Protein AF-A0AAJ2AA19-F1 (afdb_monomer)

Nearest PDB structures (foldseek):
  8g1h-assembly1_A-2  TM=4.923E-01  e=7.498E+00  synthetic construct

Radius of gyration: 13.19 Å; Cα contacts (8 Å, |Δi|>4): 107; chains: 1; bounding box: 22×28×40 Å

pLDDT: mean 79.6, std 15.53, range [48.47, 95.81]

Structure (mmCIF, N/CA/C/O backbone):
data_AF-A0AAJ2AA19-F1
#
_entry.id   AF-A0AAJ2AA19-F1
#
loop_
_atom_site.group_PDB
_atom_site.id
_atom_site.type_symbol
_atom_site.label_atom_id
_atom_site.label_alt_id
_atom_site.label_comp_id
_atom_site.label_asym_id
_atom_site.label_entity_id
_atom_site.label_seq_id
_atom_site.pdbx_PDB_ins_code
_atom_site.Cartn_x
_atom_site.Cartn_y
_atom_site.Cartn_z
_atom_site.occupancy
_atom_site.B_iso_or_equiv
_atom_site.auth_seq_id
_atom_site.auth_comp_id
_atom_site.auth_asym_id
_atom_site.auth_atom_id
_atom_site.pdbx_PDB_model_num
ATOM 1 N N . MET A 1 1 ? -5.279 -15.272 -6.034 1.00 56.53 1 MET A N 1
ATOM 2 C CA . MET A 1 1 ? -4.684 -14.068 -5.418 1.00 56.53 1 MET A CA 1
ATOM 3 C C . MET A 1 1 ? -3.608 -14.531 -4.452 1.00 56.53 1 MET A C 1
ATOM 5 O O . MET A 1 1 ? -3.871 -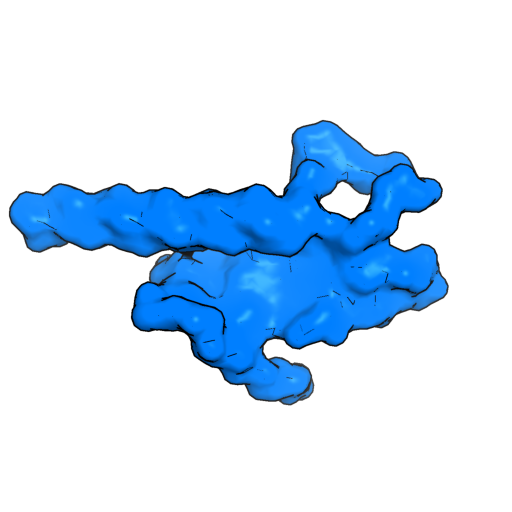15.482 -3.726 1.00 56.53 1 MET A O 1
ATOM 9 N N . GLN A 1 2 ? -2.400 -13.957 -4.491 1.00 61.97 2 GLN A N 1
ATOM 10 C CA . GLN A 1 2 ? -1.404 -14.234 -3.446 1.00 61.97 2 GLN A CA 1
ATOM 11 C C . GLN A 1 2 ? -1.971 -13.765 -2.092 1.00 61.97 2 GLN A C 1
ATOM 13 O O . GLN A 1 2 ? -2.623 -12.717 -2.072 1.00 61.97 2 GLN A O 1
ATOM 18 N N . PRO A 1 3 ? -1.796 -14.525 -0.997 1.00 77.50 3 PRO A N 1
ATOM 19 C CA . PRO A 1 3 ? -2.274 -14.102 0.314 1.00 77.50 3 PRO A CA 1
ATOM 20 C C . PRO A 1 3 ? -1.528 -12.839 0.758 1.00 77.50 3 PRO A C 1
ATOM 22 O O . PRO A 1 3 ? -0.318 -12.732 0.561 1.00 77.50 3 PRO A O 1
ATOM 25 N N . GLY A 1 4 ? -2.256 -11.886 1.343 1.00 85.88 4 GLY A N 1
ATOM 26 C CA . GLY A 1 4 ? -1.662 -10.671 1.895 1.00 85.88 4 GLY A CA 1
ATOM 27 C C . GLY A 1 4 ? -0.702 -10.990 3.042 1.00 85.88 4 GLY A C 1
ATOM 28 O O . GLY A 1 4 ? -0.929 -11.918 3.823 1.00 85.88 4 GLY A O 1
ATOM 29 N N . ARG A 1 5 ? 0.377 -10.217 3.152 1.00 91.50 5 ARG A N 1
ATOM 30 C CA . ARG A 1 5 ? 1.355 -10.306 4.236 1.00 91.50 5 ARG A CA 1
ATOM 31 C C . ARG A 1 5 ? 1.062 -9.220 5.258 1.00 91.50 5 ARG A C 1
ATOM 33 O O . ARG A 1 5 ? 1.149 -8.039 4.941 1.00 91.50 5 ARG A O 1
ATOM 40 N N . GLN A 1 6 ? 0.774 -9.593 6.500 1.00 93.56 6 GLN A N 1
ATOM 41 C CA . GLN A 1 6 ? 0.678 -8.603 7.569 1.00 93.56 6 GLN A CA 1
ATOM 42 C C . GLN A 1 6 ? 2.057 -7.982 7.825 1.00 93.56 6 GLN A C 1
ATOM 44 O O . GLN A 1 6 ? 3.033 -8.699 8.056 1.00 93.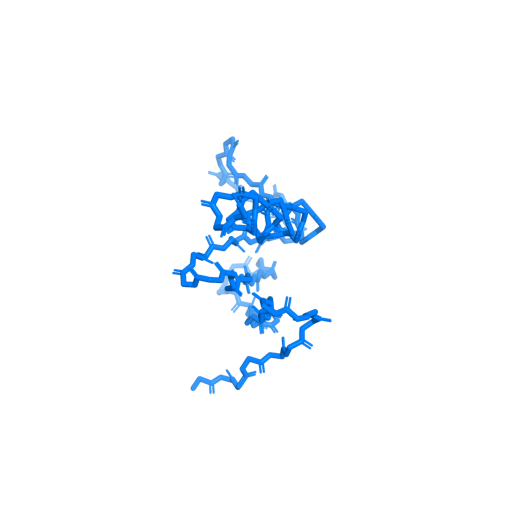56 6 GLN A O 1
ATOM 49 N N . ILE A 1 7 ? 2.130 -6.654 7.762 1.00 92.88 7 ILE A N 1
ATOM 50 C CA . ILE A 1 7 ? 3.364 -5.897 8.006 1.00 92.88 7 ILE A CA 1
ATOM 51 C C . ILE A 1 7 ? 3.368 -5.382 9.440 1.00 92.88 7 ILE A C 1
ATOM 53 O O . ILE A 1 7 ? 4.352 -5.560 10.152 1.00 92.88 7 ILE A O 1
ATOM 57 N N . GLU A 1 8 ? 2.236 -4.821 9.871 1.00 92.88 8 GLU A N 1
ATOM 58 C CA . GLU A 1 8 ? 2.000 -4.240 11.194 1.00 92.88 8 GLU A CA 1
ATOM 59 C C . GLU A 1 8 ? 0.544 -4.507 11.635 1.00 92.88 8 GLU A C 1
ATOM 61 O O . GLU A 1 8 ? -0.301 -4.881 10.811 1.00 92.88 8 GLU A O 1
ATOM 66 N N . PRO A 1 9 ? 0.196 -4.352 12.927 1.00 90.50 9 PRO A N 1
ATOM 67 C CA . PRO A 1 9 ? -1.197 -4.377 13.368 1.00 90.50 9 PRO A CA 1
ATOM 68 C C . PRO A 1 9 ? -2.054 -3.394 12.561 1.00 90.50 9 PRO A C 1
ATOM 70 O O . PRO A 1 9 ? -1.760 -2.205 12.494 1.00 90.50 9 PRO A O 1
ATOM 73 N N . GLY A 1 10 ? -3.107 -3.903 11.919 1.00 90.62 10 GLY A N 1
ATOM 74 C CA . GLY A 1 10 ? -4.004 -3.089 11.097 1.00 90.62 10 GLY A CA 1
ATOM 75 C C . GLY A 1 10 ? -3.496 -2.746 9.693 1.00 90.62 10 GLY A C 1
ATOM 76 O O . GLY A 1 10 ? -4.222 -2.053 8.988 1.00 90.62 10 GLY A O 1
ATOM 77 N N . ILE A 1 11 ? -2.320 -3.238 9.268 1.00 95.38 11 ILE A N 1
ATOM 78 C CA . ILE A 1 11 ? -1.757 -2.995 7.927 1.00 95.38 11 ILE A CA 1
ATOM 79 C C . ILE A 1 11 ? -1.326 -4.314 7.269 1.00 95.38 11 ILE A C 1
ATOM 81 O O . ILE A 1 11 ? -0.435 -5.019 7.755 1.00 95.38 11 ILE A O 1
ATOM 85 N N . THR A 1 12 ? -1.927 -4.625 6.121 1.00 95.81 12 THR A N 1
ATOM 86 C CA . THR A 1 12 ? -1.593 -5.804 5.302 1.00 95.81 12 THR A CA 1
ATOM 87 C C . THR A 1 12 ? -1.067 -5.371 3.943 1.00 95.81 12 THR A C 1
ATOM 89 O O . THR A 1 12 ? -1.685 -4.549 3.285 1.00 95.81 12 THR A O 1
ATOM 92 N N . GLU A 1 13 ? 0.052 -5.928 3.502 1.00 94.75 13 GLU A N 1
ATOM 93 C CA . GLU A 1 13 ? 0.618 -5.697 2.176 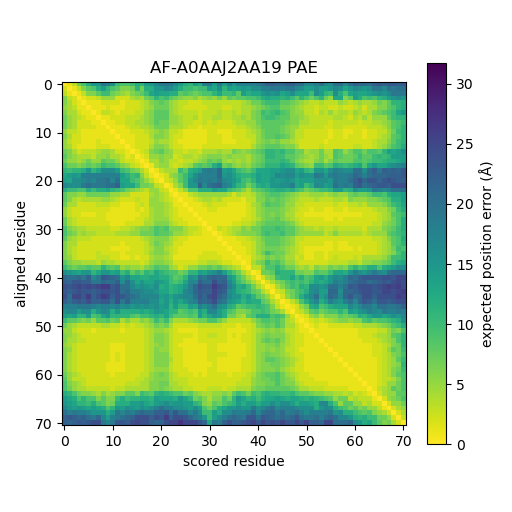1.00 94.75 13 GLU A CA 1
ATOM 94 C C . GLU A 1 13 ? 0.188 -6.780 1.183 1.00 94.75 13 GLU A C 1
ATOM 96 O O . GLU A 1 13 ? 0.182 -7.970 1.501 1.00 94.75 13 GLU A O 1
ATOM 101 N N . PHE A 1 14 ? -0.105 -6.360 -0.042 1.00 92.25 14 PHE A N 1
ATOM 102 C CA . PHE A 1 14 ? -0.419 -7.209 -1.181 1.00 92.25 14 PHE A CA 1
ATOM 103 C C . PHE A 1 14 ? 0.541 -6.899 -2.333 1.00 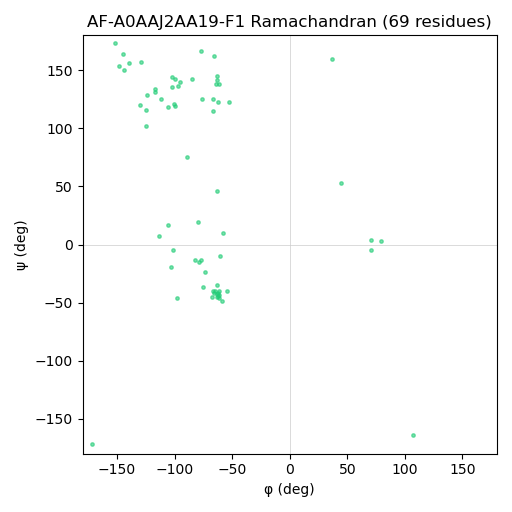92.25 14 PHE A C 1
ATOM 105 O O . PHE A 1 14 ? 0.720 -5.744 -2.723 1.00 92.25 14 PHE A O 1
ATOM 112 N N . GLY A 1 15 ? 1.167 -7.947 -2.871 1.00 89.31 15 GLY A N 1
ATOM 113 C CA . GLY A 1 15 ? 2.245 -7.845 -3.853 1.00 89.31 15 GLY A CA 1
ATOM 114 C C . GLY A 1 15 ? 3.621 -8.194 -3.256 1.00 89.31 15 GLY A C 1
ATOM 115 O O . GLY A 1 15 ? 3.686 -8.811 -2.192 1.00 89.31 15 GLY A O 1
ATOM 116 N N . PRO A 1 16 ? 4.729 -7.836 -3.929 1.00 83.81 16 PRO A N 1
ATOM 117 C CA . PRO A 1 16 ? 4.767 -7.129 -5.204 1.00 83.81 16 PRO A CA 1
ATOM 118 C C . PRO A 1 16 ? 4.126 -7.916 -6.351 1.00 83.81 16 PRO A C 1
ATOM 120 O O . PRO A 1 16 ? 4.301 -9.128 -6.475 1.00 83.81 16 PRO A O 1
ATOM 123 N N . TYR A 1 17 ? 3.421 -7.200 -7.213 1.00 82.44 17 TYR A N 1
ATOM 124 C CA . TYR A 1 17 ? 3.006 -7.639 -8.532 1.00 82.44 17 TYR A CA 1
ATOM 125 C C . TYR A 1 17 ? 3.928 -6.999 -9.569 1.00 82.44 17 TYR A C 1
ATOM 127 O O . TYR A 1 17 ? 4.358 -5.856 -9.418 1.00 82.44 17 TYR A O 1
ATOM 135 N N . TYR A 1 18 ? 4.227 -7.752 -10.620 1.00 74.31 18 TYR A N 1
ATOM 136 C CA . TYR A 1 18 ? 4.912 -7.240 -11.799 1.00 74.31 18 TYR A CA 1
ATOM 137 C C . TYR A 1 18 ? 3.843 -7.011 -12.863 1.00 74.31 18 TYR A C 1
ATOM 139 O O . TYR A 1 18 ? 3.123 -7.955 -13.203 1.00 74.31 18 TYR A O 1
ATOM 147 N N . ASN A 1 19 ? 3.688 -5.781 -13.355 1.00 64.31 19 ASN A N 1
ATOM 148 C CA . ASN A 1 19 ? 2.858 -5.562 -14.538 1.00 64.31 19 ASN A CA 1
ATOM 149 C C . ASN A 1 19 ? 3.623 -5.996 -15.808 1.00 64.31 19 ASN A C 1
ATOM 151 O O . ASN A 1 19 ? 4.832 -6.237 -15.783 1.00 64.31 19 ASN A O 1
ATOM 155 N N . THR A 1 20 ? 2.913 -6.123 -16.932 1.00 58.50 20 THR A N 1
ATOM 156 C CA . THR A 1 20 ? 3.495 -6.483 -18.242 1.00 58.50 20 THR A CA 1
ATOM 157 C C . THR A 1 20 ? 4.542 -5.484 -18.752 1.00 58.50 20 THR A C 1
ATOM 159 O O . THR A 1 20 ? 5.234 -5.788 -19.718 1.00 58.50 20 THR A O 1
ATOM 162 N N . GLU A 1 21 ? 4.677 -4.326 -18.100 1.00 59.84 21 GLU A N 1
ATOM 163 C CA . GLU A 1 21 ? 5.601 -3.232 -18.426 1.00 59.84 21 GLU A CA 1
ATOM 164 C C . GLU A 1 21 ? 6.793 -3.149 -17.446 1.00 59.84 21 GLU A C 1
ATOM 166 O O . GLU A 1 21 ? 7.492 -2.146 -17.419 1.00 59.84 21 GLU A O 1
ATOM 171 N N . ALA A 1 22 ? 7.047 -4.213 -16.670 1.00 54.66 22 ALA A N 1
ATOM 172 C CA . ALA A 1 22 ? 8.154 -4.370 -15.713 1.00 54.66 22 ALA A CA 1
ATOM 173 C C . ALA A 1 22 ? 8.096 -3.529 -14.421 1.00 54.66 22 ALA A C 1
ATOM 175 O O . ALA A 1 22 ? 8.859 -3.817 -13.496 1.00 54.66 22 ALA A O 1
ATOM 176 N N . ALA A 1 23 ? 7.120 -2.631 -14.266 1.00 68.31 23 ALA A N 1
ATOM 177 C CA . ALA A 1 23 ? 6.957 -1.880 -13.029 1.00 68.31 23 ALA A CA 1
ATOM 178 C C . ALA A 1 23 ? 6.550 -2.819 -11.878 1.00 68.31 23 ALA A C 1
ATOM 180 O O . ALA A 1 23 ? 5.468 -3.422 -11.867 1.00 68.31 23 ALA A O 1
ATOM 181 N N . ARG A 1 24 ? 7.440 -2.944 -10.888 1.00 80.56 24 ARG A N 1
ATOM 182 C CA . ARG A 1 24 ? 7.172 -3.633 -9.622 1.00 80.56 24 ARG A CA 1
ATOM 183 C C . ARG A 1 24 ? 6.315 -2.732 -8.739 1.00 80.56 24 ARG A C 1
ATOM 185 O O . ARG A 1 24 ? 6.689 -1.596 -8.472 1.00 80.56 24 ARG A O 1
ATOM 192 N N . GLY A 1 25 ? 5.174 -3.230 -8.281 1.00 86.38 25 GLY A N 1
ATOM 193 C CA . GLY A 1 25 ? 4.255 -2.455 -7.450 1.00 86.38 25 GLY A CA 1
ATOM 194 C C . GLY A 1 25 ? 3.433 -3.318 -6.513 1.00 86.38 25 GLY A C 1
ATOM 195 O O . GLY A 1 25 ? 3.477 -4.543 -6.566 1.00 86.38 25 GLY A O 1
ATOM 196 N N . GLY A 1 26 ? 2.673 -2.685 -5.641 1.00 90.31 26 GLY A N 1
ATOM 197 C CA . GLY A 1 26 ? 1.821 -3.358 -4.673 1.00 90.31 26 GLY A CA 1
ATOM 198 C C . GLY A 1 26 ? 0.929 -2.358 -3.966 1.00 90.31 26 GLY A C 1
ATOM 199 O O . GLY A 1 26 ? 0.871 -1.185 -4.333 1.00 90.31 26 GLY A O 1
ATOM 200 N N . TYR A 1 27 ? 0.226 -2.816 -2.941 1.00 91.88 27 TYR A N 1
ATOM 201 C CA . TYR A 1 27 ? -0.587 -1.930 -2.121 1.00 91.88 27 TYR A CA 1
ATOM 202 C C . TYR A 1 27 ? -0.654 -2.403 -0.674 1.00 91.88 27 TYR A C 1
ATOM 204 O O . TYR A 1 27 ? -0.509 -3.590 -0.376 1.00 91.88 27 TYR A O 1
ATOM 212 N N . PHE A 1 28 ? -0.876 -1.461 0.236 1.00 94.62 28 PHE A N 1
ATOM 213 C CA . PHE A 1 28 ? -1.228 -1.743 1.622 1.00 94.62 28 PHE A CA 1
ATOM 214 C C . PHE A 1 28 ? -2.733 -1.597 1.808 1.00 94.62 28 PHE A C 1
ATOM 216 O O . PHE A 1 28 ? -3.327 -0.679 1.258 1.00 94.62 28 PHE A O 1
ATOM 223 N N . VAL A 1 29 ? -3.338 -2.459 2.616 1.00 94.69 29 VAL A N 1
ATOM 224 C CA . VAL A 1 29 ? -4.690 -2.292 3.145 1.00 94.69 29 VAL A CA 1
ATOM 225 C C . VAL A 1 29 ? -4.566 -1.911 4.610 1.00 94.69 29 VAL A C 1
ATOM 227 O O . VAL A 1 29 ? -4.045 -2.695 5.409 1.00 94.69 29 VAL A O 1
ATOM 230 N N . ALA A 1 30 ? -5.063 -0.728 4.958 1.00 94.00 30 ALA A N 1
ATOM 231 C CA . ALA A 1 30 ? -5.192 -0.262 6.328 1.00 94.00 30 ALA A CA 1
ATOM 232 C C . ALA A 1 30 ? -6.640 0.140 6.595 1.00 94.00 30 ALA A C 1
ATOM 234 O O . ALA A 1 30 ? -7.145 1.063 5.966 1.00 94.00 30 ALA A O 1
ATOM 235 N 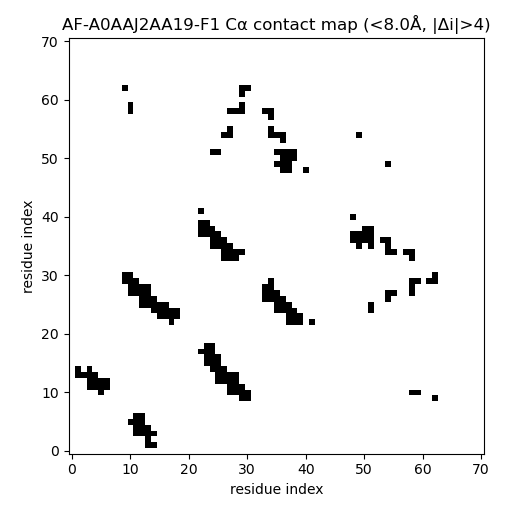N . ARG A 1 31 ? -7.309 -0.573 7.511 1.00 87.50 31 ARG A N 1
ATOM 236 C CA . ARG A 1 31 ? -8.730 -0.359 7.856 1.00 87.50 31 ARG A CA 1
ATOM 237 C C . ARG A 1 31 ? -9.637 -0.176 6.630 1.00 87.50 31 ARG A C 1
ATOM 239 O O . ARG A 1 31 ? -10.371 0.795 6.533 1.00 87.50 31 ARG A O 1
ATOM 246 N N . GLU A 1 32 ? -9.552 -1.126 5.699 1.00 87.31 32 GLU A N 1
ATOM 247 C CA . GLU A 1 32 ? -10.348 -1.157 4.457 1.00 87.31 32 GLU A CA 1
ATOM 248 C C . GLU A 1 32 ? -9.975 -0.089 3.410 1.00 87.31 32 GLU A C 1
ATOM 250 O O . GLU A 1 32 ? -10.588 -0.042 2.347 1.00 87.31 32 GLU A O 1
ATOM 255 N N . VAL A 1 33 ? -8.934 0.718 3.650 1.00 92.31 33 VAL A N 1
ATOM 256 C CA . VAL A 1 33 ? -8.399 1.690 2.683 1.00 92.31 33 VAL A CA 1
ATOM 257 C C . VAL A 1 33 ? -7.122 1.162 2.036 1.00 92.31 33 VAL A C 1
ATOM 259 O O . VAL A 1 33 ? -6.238 0.641 2.719 1.00 92.31 33 VAL A O 1
ATOM 262 N N . GLU A 1 34 ? -7.018 1.316 0.715 1.00 93.25 34 GLU A N 1
ATOM 263 C CA . GLU A 1 34 ? -5.867 0.881 -0.077 1.00 93.25 34 GLU A CA 1
ATOM 264 C C . GLU A 1 34 ? -4.861 2.011 -0.344 1.00 93.25 34 GLU A C 1
ATOM 266 O O . GLU A 1 34 ? -5.229 3.115 -0.748 1.00 93.25 34 GLU A O 1
ATOM 271 N N . PHE A 1 35 ? -3.572 1.704 -0.193 1.00 91.44 35 PHE A N 1
ATOM 272 C CA . PHE A 1 35 ? -2.447 2.609 -0.429 1.00 91.44 35 PHE A CA 1
ATOM 273 C C . PHE A 1 35 ? -1.480 1.974 -1.428 1.00 91.44 35 PHE A C 1
ATOM 275 O O . PHE A 1 35 ? -0.708 1.082 -1.073 1.00 91.44 35 PHE A O 1
ATOM 282 N N . HIS A 1 36 ? -1.545 2.417 -2.682 1.00 89.44 36 HIS A N 1
ATOM 283 C CA . HIS A 1 36 ? -0.805 1.840 -3.808 1.00 89.44 36 HIS A CA 1
ATOM 284 C C . HIS A 1 36 ? 0.615 2.413 -3.921 1.00 89.44 36 HIS A C 1
ATOM 286 O O . HIS A 1 36 ? 0.823 3.606 -3.693 1.00 89.44 36 HIS A O 1
ATOM 292 N N . TRP A 1 37 ? 1.580 1.567 -4.289 1.00 88.56 37 TRP A N 1
ATOM 293 C CA . TRP A 1 37 ? 2.982 1.927 -4.509 1.00 88.56 37 TRP A CA 1
ATOM 294 C C . TRP A 1 37 ? 3.593 1.238 -5.727 1.00 88.56 37 TRP A C 1
ATOM 296 O O . TRP A 1 37 ? 3.168 0.153 -6.126 1.00 88.56 37 TRP A O 1
ATOM 306 N N . TYR A 1 38 ? 4.643 1.853 -6.271 1.00 84.81 38 TYR A N 1
ATOM 307 C CA . TYR A 1 38 ? 5.370 1.396 -7.456 1.00 84.81 38 TYR A CA 1
ATOM 308 C C . TYR A 1 38 ? 6.881 1.700 -7.302 1.00 84.81 38 TYR A C 1
ATOM 310 O O . TYR A 1 38 ? 7.254 2.639 -6.600 1.00 84.81 38 TYR A O 1
ATOM 318 N N . GLU A 1 39 ? 7.764 0.894 -7.905 1.00 76.00 39 GLU A N 1
ATOM 319 C CA . GLU A 1 39 ? 9.235 1.008 -7.786 1.00 76.00 39 GLU A CA 1
ATOM 320 C C . GLU A 1 39 ? 9.929 1.638 -9.014 1.00 76.00 39 GLU A C 1
ATOM 322 O O . GLU A 1 39 ? 11.041 2.141 -8.865 1.00 76.00 39 GLU A O 1
ATOM 327 N N . GLU A 1 40 ? 9.308 1.681 -10.203 1.00 68.31 40 GLU A N 1
ATOM 328 C CA . GLU A 1 40 ? 9.926 2.267 -11.410 1.00 68.31 40 GLU A CA 1
ATOM 329 C C . GLU A 1 40 ? 9.253 3.563 -11.885 1.00 68.31 40 GLU A C 1
ATOM 331 O O . GLU A 1 40 ? 8.071 3.582 -12.213 1.00 68.31 40 GLU A O 1
ATOM 336 N N . ALA A 1 41 ? 10.048 4.629 -12.027 1.00 54.91 41 ALA A N 1
ATOM 337 C CA . ALA A 1 41 ? 9.652 5.932 -12.580 1.00 54.91 41 ALA A CA 1
ATOM 338 C C . ALA A 1 41 ? 9.610 5.962 -14.129 1.00 54.91 41 ALA A C 1
ATOM 340 O O . ALA A 1 41 ? 9.741 7.020 -14.740 1.00 54.91 41 ALA A O 1
ATOM 341 N N . GLY A 1 42 ? 9.524 4.794 -14.774 1.00 50.97 42 GLY A N 1
ATOM 342 C CA . GLY A 1 42 ? 9.826 4.629 -16.200 1.00 50.97 42 GLY A CA 1
ATOM 343 C C . GLY A 1 42 ? 8.704 4.998 -17.167 1.00 50.97 42 GLY A C 1
ATOM 344 O O . GLY A 1 42 ? 8.963 5.142 -18.357 1.00 50.97 42 GLY A O 1
ATOM 345 N N . HIS A 1 43 ? 7.479 5.169 -16.687 1.00 48.47 43 HIS A N 1
ATOM 346 C CA . HIS A 1 43 ? 6.349 5.565 -17.517 1.00 48.47 43 HIS A CA 1
ATOM 347 C C . HIS A 1 43 ? 5.640 6.756 -16.887 1.00 48.47 43 HIS A C 1
ATOM 349 O O . HIS A 1 43 ? 5.764 6.996 -15.692 1.00 48.47 43 HIS A O 1
ATOM 355 N N . ASP A 1 44 ? 4.922 7.492 -17.726 1.00 49.28 44 ASP A N 1
ATOM 356 C CA . ASP A 1 44 ? 4.151 8.717 -17.487 1.00 49.28 44 ASP A CA 1
ATOM 357 C C . ASP A 1 44 ? 2.970 8.505 -16.503 1.00 49.28 44 ASP A C 1
ATOM 359 O O . ASP A 1 44 ? 1.826 8.882 -16.741 1.00 49.28 44 ASP A O 1
ATOM 363 N N . ILE A 1 45 ? 3.223 7.818 -15.388 1.00 50.25 45 ILE A N 1
ATOM 364 C CA . ILE A 1 45 ? 2.328 7.643 -14.249 1.00 50.25 45 ILE A CA 1
ATOM 365 C C . ILE A 1 45 ? 2.600 8.813 -13.316 1.00 50.25 45 ILE A C 1
ATOM 367 O O . ILE A 1 45 ? 3.321 8.673 -12.339 1.00 50.25 45 ILE A O 1
ATOM 371 N N . SER A 1 46 ? 2.083 9.966 -13.748 1.00 52.25 46 SER A N 1
ATOM 372 C CA . SER A 1 46 ? 1.463 11.060 -12.991 1.00 52.25 46 SER A CA 1
ATOM 373 C C . SER A 1 46 ? 2.013 11.438 -11.606 1.00 52.25 46 SER A C 1
ATOM 375 O O . SER A 1 46 ? 2.625 10.686 -10.861 1.00 52.25 46 SER A O 1
ATOM 377 N N . GLU A 1 47 ? 1.696 12.655 -11.187 1.00 56.31 47 GLU A N 1
ATOM 378 C CA . GLU A 1 47 ? 2.043 13.287 -9.904 1.00 56.31 47 GLU A CA 1
ATOM 379 C C . GLU A 1 47 ? 1.568 12.523 -8.634 1.00 56.31 47 GLU A C 1
ATOM 381 O O . GLU A 1 47 ? 1.640 13.035 -7.518 1.00 56.31 47 GLU A O 1
ATOM 386 N N . HIS A 1 48 ? 1.084 11.287 -8.786 1.00 58.38 48 HIS A N 1
ATOM 387 C CA . HIS A 1 48 ? 0.574 10.389 -7.756 1.00 58.38 48 HIS A CA 1
ATOM 388 C C . HIS A 1 48 ? 1.435 9.134 -7.537 1.00 58.38 48 HIS A C 1
ATOM 390 O O . HIS A 1 48 ? 1.034 8.252 -6.774 1.00 58.38 48 HIS A O 1
ATOM 396 N N . PHE A 1 49 ? 2.607 9.036 -8.172 1.00 68.69 49 PHE A N 1
ATOM 397 C CA . PHE A 1 49 ? 3.546 7.947 -7.918 1.00 68.69 49 PHE A CA 1
ATOM 398 C C . PHE A 1 49 ? 4.035 7.975 -6.463 1.00 68.69 49 PHE A C 1
ATOM 400 O O . PHE A 1 49 ? 4.613 8.961 -6.000 1.00 68.69 49 PHE A O 1
ATOM 407 N N . LYS A 1 50 ? 3.825 6.876 -5.733 1.00 77.00 50 LYS A N 1
ATOM 408 C CA . LYS A 1 50 ? 4.336 6.696 -4.370 1.00 77.00 50 LYS A CA 1
ATOM 409 C C . LYS A 1 50 ? 5.305 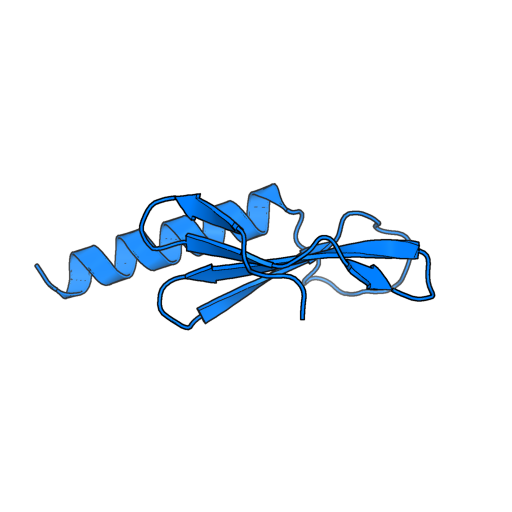5.532 -4.337 1.00 77.00 50 LYS A C 1
ATOM 411 O O . LYS A 1 50 ? 4.999 4.449 -4.839 1.00 77.00 50 LYS A O 1
ATOM 416 N N . THR A 1 51 ? 6.448 5.746 -3.692 1.00 86.12 51 THR A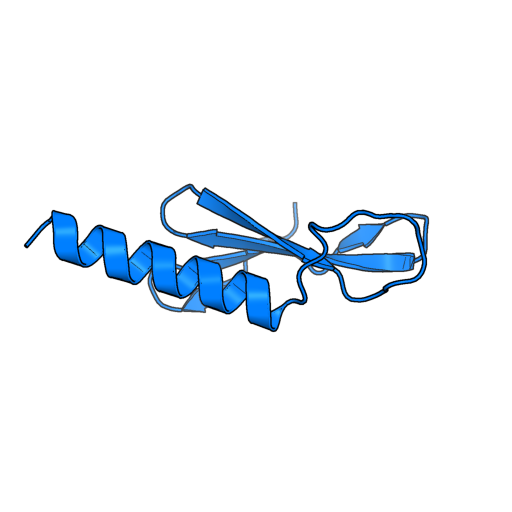 N 1
ATOM 417 C CA . THR A 1 51 ? 7.323 4.635 -3.324 1.00 86.12 51 THR A CA 1
ATOM 418 C C . THR A 1 51 ? 6.627 3.758 -2.289 1.00 86.12 51 THR A C 1
ATOM 420 O O . THR A 1 51 ? 5.677 4.178 -1.613 1.00 86.12 51 THR A O 1
ATOM 423 N N . ARG A 1 52 ? 7.127 2.532 -2.127 1.00 90.38 52 ARG A N 1
ATOM 424 C CA . ARG A 1 52 ? 6.633 1.608 -1.107 1.00 90.38 52 ARG A CA 1
ATOM 425 C C . ARG A 1 52 ? 6.678 2.226 0.290 1.00 90.38 52 ARG A C 1
ATOM 427 O O . ARG A 1 52 ? 5.741 2.055 1.065 1.00 90.38 52 ARG A O 1
ATOM 434 N N . GLU A 1 53 ? 7.738 2.963 0.614 1.00 90.88 53 GLU A N 1
ATOM 435 C CA . GLU A 1 53 ? 7.887 3.625 1.912 1.00 90.88 53 GLU A CA 1
ATOM 436 C C . GLU A 1 53 ? 6.842 4.720 2.127 1.00 90.88 53 GLU A C 1
ATOM 438 O O . GLU A 1 53 ? 6.287 4.819 3.220 1.00 90.88 53 GLU A O 1
ATOM 443 N N . TRP A 1 54 ? 6.549 5.525 1.103 1.00 90.44 54 TRP A N 1
ATOM 444 C CA . TRP A 1 54 ? 5.553 6.593 1.208 1.00 90.44 54 TRP A CA 1
ATOM 445 C C . TRP A 1 54 ? 4.140 6.040 1.370 1.00 90.44 54 TRP A C 1
ATOM 447 O O . TRP A 1 54 ? 3.419 6.468 2.267 1.00 90.44 54 TRP A O 1
ATOM 457 N N . ALA A 1 55 ? 3.764 5.030 0.582 1.00 92.19 55 ALA A N 1
ATOM 458 C CA . ALA A 1 55 ? 2.465 4.380 0.742 1.00 92.19 55 ALA A CA 1
ATOM 459 C C . ALA A 1 55 ? 2.322 3.690 2.110 1.00 92.19 55 ALA A C 1
ATOM 461 O O . ALA A 1 55 ? 1.242 3.712 2.701 1.00 92.19 55 ALA A O 1
ATOM 462 N N . LEU A 1 56 ? 3.407 3.119 2.650 1.00 94.19 56 LEU A N 1
ATOM 463 C CA . LEU A 1 56 ? 3.404 2.553 4.000 1.00 94.19 56 LEU A CA 1
ATOM 464 C C . LEU A 1 56 ? 3.229 3.640 5.068 1.00 94.19 56 LEU A C 1
ATOM 466 O O . LEU A 1 56 ? 2.522 3.425 6.052 1.00 94.19 56 LEU A O 1
ATOM 470 N N . GLN A 1 57 ? 3.864 4.800 4.889 1.00 94.56 57 GLN A N 1
ATOM 471 C CA . GLN A 1 57 ? 3.707 5.917 5.813 1.00 94.56 57 GLN A CA 1
ATOM 472 C C . GLN A 1 57 ? 2.263 6.427 5.824 1.00 94.56 57 GLN A C 1
ATOM 474 O O . GLN A 1 57 ? 1.691 6.572 6.901 1.00 94.56 57 GLN A O 1
ATOM 479 N N . ASP A 1 58 ? 1.638 6.591 4.659 1.00 93.38 58 ASP A N 1
ATOM 480 C CA . ASP A 1 58 ? 0.231 6.995 4.571 1.00 93.38 58 ASP A CA 1
ATOM 481 C C . ASP A 1 58 ? -0.709 5.976 5.229 1.00 93.38 58 ASP A C 1
ATOM 483 O O . ASP A 1 58 ? -1.642 6.352 5.942 1.00 93.38 58 ASP A O 1
ATOM 487 N N . ALA A 1 59 ? -0.440 4.678 5.052 1.00 94.25 59 ALA A N 1
ATOM 488 C CA . ALA A 1 59 ? -1.200 3.619 5.706 1.00 94.25 59 ALA A CA 1
ATOM 489 C C . ALA A 1 59 ? -1.094 3.710 7.240 1.00 94.25 59 ALA A C 1
ATOM 491 O O . ALA A 1 59 ? -2.103 3.620 7.943 1.00 94.25 59 ALA A O 1
ATOM 492 N N . ARG A 1 60 ? 0.110 3.953 7.778 1.00 95.06 60 ARG A N 1
ATOM 493 C CA . ARG A 1 60 ? 0.322 4.176 9.221 1.00 95.06 60 ARG A CA 1
ATOM 494 C C . ARG A 1 60 ? -0.397 5.423 9.713 1.00 95.06 60 ARG A C 1
ATOM 496 O O . ARG A 1 60 ? -0.997 5.403 10.786 1.00 95.06 60 ARG A O 1
ATOM 503 N N . ASP A 1 61 ? -0.349 6.506 8.950 1.00 94.25 61 ASP A N 1
ATOM 504 C CA . ASP A 1 61 ? -1.025 7.758 9.285 1.00 94.25 61 ASP A CA 1
ATOM 505 C C . ASP A 1 61 ? -2.536 7.547 9.336 1.00 94.25 61 ASP A C 1
ATOM 507 O O . ASP A 1 61 ? -3.195 8.007 10.268 1.00 94.25 61 ASP A O 1
ATOM 511 N N . HIS A 1 62 ? -3.084 6.782 8.394 1.00 92.25 62 HIS A N 1
ATOM 512 C CA . HIS A 1 62 ? -4.494 6.427 8.379 1.00 92.25 62 HIS A CA 1
ATOM 513 C C . HIS A 1 62 ? -4.909 5.620 9.616 1.00 92.25 62 HIS A C 1
ATOM 515 O O . HIS A 1 62 ? -5.905 5.965 10.258 1.00 92.25 62 HIS A O 1
ATOM 521 N N . VAL A 1 63 ? -4.132 4.599 10.005 1.00 90.50 63 VAL A N 1
ATOM 522 C CA . VAL A 1 63 ? -4.388 3.832 11.239 1.00 90.50 63 VAL A CA 1
ATOM 523 C C . VAL A 1 63 ? -4.364 4.753 12.459 1.00 90.50 63 VAL A C 1
ATOM 525 O O . VAL A 1 63 ? -5.317 4.753 13.233 1.00 90.50 63 VAL A O 1
ATOM 528 N N . ARG A 1 64 ? -3.338 5.601 12.598 1.00 89.50 64 ARG A N 1
ATOM 529 C CA . ARG A 1 64 ? -3.189 6.502 13.755 1.00 89.50 64 ARG A CA 1
ATOM 530 C C . ARG A 1 64 ? -4.326 7.512 13.879 1.00 89.50 64 ARG A C 1
ATOM 532 O O . ARG A 1 64 ? -4.827 7.734 14.979 1.00 89.50 64 ARG A O 1
ATOM 539 N N . HIS A 1 65 ? -4.743 8.133 12.775 1.00 84.69 65 HIS A N 1
ATOM 540 C CA . HIS A 1 65 ? -5.853 9.090 12.799 1.00 84.69 65 HIS A CA 1
ATOM 541 C C . HIS A 1 65 ? -7.168 8.419 13.180 1.00 84.69 65 HIS A C 1
ATOM 543 O O . HIS A 1 65 ? -7.950 8.964 13.952 1.00 84.69 65 HIS A O 1
ATOM 549 N N . SER A 1 66 ? 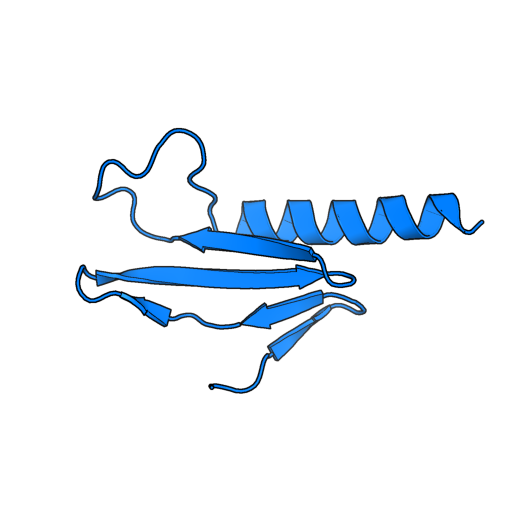-7.407 7.215 12.676 1.00 74.62 66 SER A N 1
ATOM 550 C CA . SER A 1 66 ? -8.640 6.497 12.967 1.00 74.62 66 SER A CA 1
ATOM 551 C C . SER A 1 66 ? -8.650 5.853 14.364 1.00 74.62 66 SER A C 1
ATOM 553 O O . SER A 1 66 ? -9.715 5.476 14.843 1.00 74.62 66 SER A O 1
ATOM 555 N N . GLU A 1 67 ? -7.515 5.751 15.063 1.00 69.50 67 GLU A N 1
ATOM 556 C CA . GLU A 1 67 ? -7.466 5.461 16.510 1.00 69.50 67 GLU A CA 1
ATOM 557 C C . GLU A 1 67 ? -7.847 6.673 17.364 1.00 69.50 67 GLU A C 1
ATOM 559 O O . GLU A 1 67 ? -8.529 6.518 18.372 1.00 69.50 67 GLU A O 1
ATOM 564 N N . GLN A 1 68 ? -7.468 7.881 16.941 1.00 63.84 68 GLN A N 1
ATOM 565 C CA . GLN A 1 68 ? -7.745 9.119 17.683 1.00 63.84 68 GLN A CA 1
ATOM 566 C C . GLN A 1 68 ? -9.210 9.564 17.608 1.00 63.84 68 GLN A C 1
ATOM 568 O O . GLN A 1 68 ? -9.673 10.265 18.497 1.00 63.84 68 GLN A O 1
ATOM 573 N N . VAL A 1 69 ? -9.952 9.154 16.576 1.00 60.16 69 VAL A N 1
ATOM 57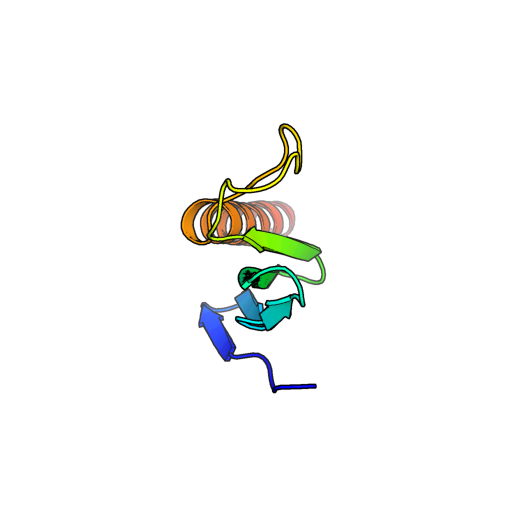4 C CA . VAL A 1 69 ? -11.387 9.473 16.431 1.00 60.16 69 VAL A CA 1
ATOM 575 C C . VAL A 1 69 ? -12.277 8.577 17.311 1.00 60.16 69 VAL A C 1
ATOM 577 O O . VAL A 1 69 ? -13.444 8.891 17.525 1.00 60.16 69 VAL A O 1
ATOM 580 N N . ILE A 1 70 ? -11.742 7.466 17.828 1.00 56.72 70 ILE A N 1
ATOM 581 C CA . ILE A 1 70 ? -12.487 6.487 18.642 1.00 56.72 70 ILE A CA 1
ATOM 582 C C . ILE A 1 70 ? -12.189 6.660 20.151 1.00 56.72 70 ILE A C 1
ATOM 584 O O . ILE A 1 70 ? -12.804 5.985 20.976 1.00 56.72 70 ILE A O 1
ATOM 588 N N . ALA A 1 71 ? -11.273 7.563 20.517 1.00 49.00 71 ALA A N 1
ATOM 589 C CA . ALA A 1 71 ? -10.876 7.846 21.899 1.00 49.00 71 ALA A CA 1
ATOM 590 C C . ALA A 1 71 ? -11.696 8.973 22.546 1.00 49.00 71 ALA A C 1
ATOM 592 O O . ALA A 1 71 ? -12.030 9.953 21.842 1.00 49.00 71 ALA A O 1
#

Secondary structure (DSSP, 8-state):
-PPPEEEETTEEEEEEEEPTT--EEEEEEETTEEEEEES---S---TT---HHHHHHHHHHHHHHHHHT--

Solvent-accessible surface area (backbone atoms only — not comparable to full-atom values): 4233 Å² total; per-residue (Å²): 128,84,81,65,44,76,78,50,96,69,31,31,34,40,68,80,43,71,48,101,82,67,41,41,25,36,33,35,38,26,88,92,42,78,29,60,21,43,75,58,87,84,59,96,66,58,102,77,72,26,43,59,68,54,23,50,50,52,37,51,50,52,52,55,54,62,53,61,76,75,104

Mean predicted aligned error: 7.52 Å

Sequence (71 aa):
MQPGRQIEPGITEFGPYYNTEAARGGYFVAREVEFHWYEEAGHDISEHFKTREWALQDARDHVRHSEQVIA

Foldseek 3Di:
DPDWDDPDVQKTKDDQDQDPVRWGWTWIGGPNDIQIATDDPPDPPDPRHDHPVRSVVVSVVVNVVVVVVVD